Protein AF-A0A948Y7K7-F1 (afdb_monomer)

pLDDT: mean 80.44, std 16.52, range [30.53, 94.19]

Foldseek 3Di:
DPPDDPDDPFKDKDKDFLVRVVPQPCPDPVSVLVVVCVVVVHNDFDDKDWDADPVNGIIMIMTGD

Nearest PDB structures (foldseek):
  6fbl-assembly1_A  TM=3.998E-01  e=4.445E+00  Caenorhabditis elegans
  5fj9-assembly1_O  TM=2.962E-01  e=6.606E+00  Saccharomyces cerevisiae

Structure (mmCIF, N/CA/C/O backbone):
data_AF-A0A948Y7K7-F1
#
_entry.id   AF-A0A948Y7K7-F1
#
loop_
_atom_site.group_PDB
_atom_site.id
_atom_site.type_symbol
_atom_site.label_atom_id
_atom_site.label_alt_id
_atom_site.label_comp_id
_atom_site.label_asym_id
_atom_site.label_entity_id
_atom_site.label_seq_id
_atom_site.pdbx_PDB_ins_code
_atom_site.Cartn_x
_atom_site.Cartn_y
_atom_site.Cartn_z
_atom_site.occupancy
_atom_site.B_iso_or_equiv
_atom_site.auth_seq_id
_atom_site.auth_comp_id
_atom_site.auth_asym_id
_atom_site.auth_atom_id
_atom_site.pdbx_PDB_model_num
ATOM 1 N N . MET A 1 1 ? -15.955 -10.976 -20.129 1.00 32.09 1 MET A N 1
ATOM 2 C CA . MET A 1 1 ? -16.062 -11.501 -18.750 1.00 32.09 1 MET A CA 1
ATOM 3 C C . MET A 1 1 ? -16.060 -10.317 -17.800 1.00 32.09 1 MET A C 1
ATOM 5 O O . MET A 1 1 ? -15.005 -9.731 -17.602 1.00 32.09 1 MET A O 1
ATOM 9 N N . ASN A 1 2 ? -17.222 -9.940 -17.262 1.00 30.53 2 ASN A N 1
ATOM 10 C CA . ASN A 1 2 ? -17.287 -8.982 -16.159 1.00 30.53 2 ASN A CA 1
ATOM 11 C C . ASN A 1 2 ? -16.953 -9.743 -14.880 1.00 30.53 2 ASN A C 1
ATOM 13 O O . ASN A 1 2 ? -17.753 -10.547 -14.408 1.00 30.53 2 ASN A O 1
ATOM 17 N N . LYS A 1 3 ? -15.735 -9.551 -14.371 1.00 30.66 3 LYS A N 1
ATOM 18 C CA . LYS A 1 3 ? -15.386 -10.004 -13.028 1.00 30.66 3 LYS A CA 1
ATOM 19 C C . LYS A 1 3 ? -16.000 -9.002 -12.057 1.00 30.66 3 LYS A C 1
ATOM 21 O O . LYS A 1 3 ? -15.454 -7.920 -11.876 1.00 30.66 3 LYS A O 1
ATOM 26 N N . ASN A 1 4 ? -17.149 -9.352 -11.488 1.00 33.47 4 ASN A N 1
ATOM 27 C CA . ASN A 1 4 ? -17.628 -8.691 -10.282 1.00 33.47 4 ASN A CA 1
ATOM 28 C C . ASN A 1 4 ? -16.638 -9.038 -9.167 1.00 33.47 4 ASN A C 1
ATOM 30 O O . ASN A 1 4 ? -16.498 -10.206 -8.805 1.00 33.47 4 ASN A O 1
ATOM 34 N N . PHE A 1 5 ? -15.899 -8.037 -8.696 1.00 38.34 5 PHE A N 1
ATOM 35 C CA . PHE A 1 5 ? -15.094 -8.155 -7.490 1.00 38.34 5 PHE A CA 1
ATOM 36 C C . PHE A 1 5 ? -16.050 -8.123 -6.300 1.00 38.34 5 PHE A C 1
ATOM 38 O O . PHE A 1 5 ? -16.825 -7.180 -6.156 1.00 38.34 5 PHE A O 1
ATOM 45 N N . VAL A 1 6 ? -16.024 -9.171 -5.479 1.00 42.91 6 VAL A N 1
ATOM 46 C CA . VAL A 1 6 ? -16.632 -9.127 -4.149 1.00 42.91 6 VAL A CA 1
ATOM 47 C C . VAL A 1 6 ? -15.67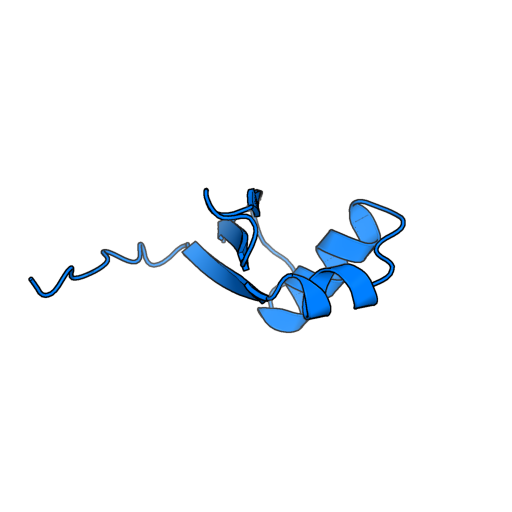5 -8.310 -3.291 1.00 42.91 6 VAL A C 1
ATOM 49 O O . VAL A 1 6 ? -14.611 -8.798 -2.919 1.00 42.91 6 VAL A O 1
ATOM 52 N N . VAL A 1 7 ? -16.012 -7.044 -3.069 1.00 51.44 7 VAL A N 1
ATOM 53 C CA . VAL A 1 7 ? -15.379 -6.216 -2.043 1.00 51.44 7 VAL A CA 1
ATOM 54 C C . VAL A 1 7 ? -16.083 -6.598 -0.745 1.00 51.44 7 VAL A C 1
ATOM 56 O O . VAL A 1 7 ? -17.285 -6.388 -0.628 1.00 51.44 7 VAL A O 1
ATOM 59 N N . ASN A 1 8 ? -15.383 -7.261 0.175 1.00 58.12 8 ASN A N 1
ATOM 60 C CA . ASN A 1 8 ? -15.888 -7.390 1.541 1.00 58.12 8 ASN A CA 1
ATOM 61 C C . ASN A 1 8 ? -15.940 -5.982 2.149 1.00 58.12 8 ASN A C 1
ATOM 63 O O . ASN A 1 8 ? -14.991 -5.224 1.970 1.00 58.12 8 ASN A O 1
ATOM 67 N N . ASP A 1 9 ? -16.996 -5.662 2.899 1.00 66.06 9 ASP A N 1
ATOM 68 C CA . ASP A 1 9 ? -17.233 -4.324 3.479 1.00 66.06 9 ASP A CA 1
ATOM 69 C C . ASP A 1 9 ? -16.118 -3.831 4.434 1.00 66.06 9 ASP A C 1
ATOM 71 O O . ASP A 1 9 ? -16.116 -2.671 4.830 1.00 66.06 9 ASP A O 1
ATOM 75 N N . ASN A 1 10 ? -15.145 -4.688 4.767 1.00 78.56 10 ASN A N 1
ATOM 76 C CA . ASN A 1 10 ? -14.029 -4.405 5.677 1.00 78.56 10 ASN A CA 1
ATOM 77 C C . ASN A 1 10 ? -12.670 -4.304 4.960 1.00 78.56 10 ASN A C 1
ATOM 79 O O . ASN A 1 10 ? -11.625 -4.484 5.586 1.00 78.56 10 ASN A O 1
ATOM 83 N N . GLN A 1 11 ? -12.653 -4.123 3.636 1.00 83.38 11 GLN A N 1
ATOM 84 C CA . GLN A 1 11 ? -11.408 -4.038 2.873 1.00 83.38 11 GLN A CA 1
ATOM 85 C C . GLN A 1 11 ? -11.385 -2.834 1.941 1.00 83.38 11 GLN A C 1
ATOM 87 O O . GLN A 1 11 ? -12.270 -2.655 1.105 1.00 83.38 11 GLN A O 1
ATOM 92 N N . GLU A 1 12 ? -10.298 -2.074 2.021 1.00 84.69 12 GLU A N 1
ATOM 93 C CA . GLU A 1 12 ? -9.966 -1.020 1.071 1.00 84.69 12 GLU A CA 1
ATOM 94 C C . GLU A 1 12 ? -8.734 -1.407 0.253 1.00 84.69 12 GLU A C 1
ATOM 96 O O . GLU A 1 12 ? -7.777 -1.990 0.761 1.00 84.69 12 GLU A O 1
ATOM 101 N N . ILE A 1 13 ? -8.762 -1.108 -1.048 1.00 88.81 13 ILE A N 1
ATOM 102 C CA . ILE A 1 13 ? -7.658 -1.416 -1.961 1.00 88.81 13 ILE A CA 1
ATOM 103 C C . ILE A 1 13 ? -7.153 -0.119 -2.573 1.00 88.81 13 ILE A C 1
ATOM 105 O O . ILE A 1 13 ? -7.864 0.549 -3.326 1.00 88.81 13 ILE A O 1
ATOM 109 N N . LEU A 1 14 ? -5.887 0.187 -2.313 1.00 89.19 14 LEU A N 1
ATOM 110 C CA . LEU A 1 14 ? -5.168 1.276 -2.951 1.00 89.19 14 LEU A CA 1
ATOM 111 C C . LEU A 1 14 ? -4.254 0.715 -4.037 1.00 89.19 14 LEU A C 1
ATOM 113 O O . LEU A 1 14 ? -3.540 -0.268 -3.842 1.00 89.19 14 LEU A O 1
ATOM 117 N N . VAL A 1 15 ? -4.271 1.356 -5.203 1.00 91.12 15 VAL A N 1
ATOM 118 C CA . VAL A 1 15 ? -3.440 0.966 -6.343 1.00 91.12 15 VAL A CA 1
ATOM 119 C C . VAL A 1 1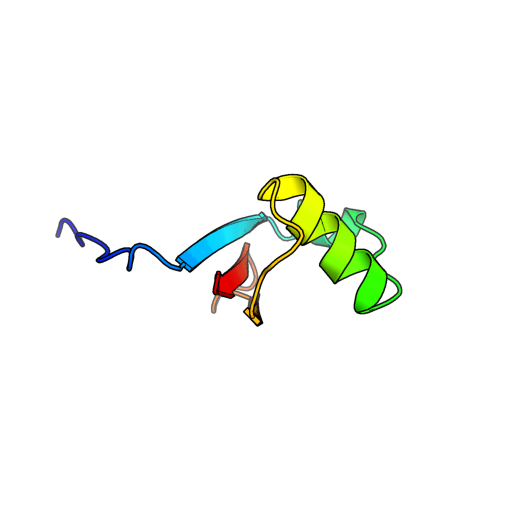5 ? -2.616 2.161 -6.784 1.00 91.12 15 VAL A C 1
ATOM 121 O O . VAL A 1 15 ? -3.152 3.170 -7.237 1.00 91.12 15 VAL A O 1
ATOM 124 N N . PHE A 1 16 ? -1.302 2.009 -6.701 1.00 90.75 16 PHE A N 1
ATOM 125 C CA . PHE A 1 16 ? -0.320 2.998 -7.114 1.00 90.75 16 PHE A CA 1
ATOM 126 C C . PHE A 1 16 ? 0.352 2.526 -8.396 1.00 90.75 16 PHE A C 1
ATOM 128 O O . PHE A 1 16 ? 0.649 1.343 -8.559 1.00 90.75 16 PHE A O 1
ATOM 135 N N . LYS A 1 17 ? 0.648 3.434 -9.322 1.00 91.38 17 LYS A N 1
ATOM 136 C CA . LYS A 1 17 ? 1.610 3.141 -10.392 1.00 91.38 17 LYS A CA 1
ATOM 137 C C . LYS A 1 17 ? 3.018 3.119 -9.801 1.00 91.38 17 LYS A C 1
ATOM 139 O O . LYS A 1 17 ? 3.298 3.865 -8.868 1.00 91.38 17 LYS A O 1
ATOM 144 N N . ALA A 1 18 ? 3.929 2.357 -10.406 1.00 86.50 18 ALA A N 1
ATOM 145 C CA . ALA A 1 18 ? 5.329 2.284 -9.963 1.00 86.50 18 ALA A CA 1
ATOM 146 C C . ALA A 1 18 ? 5.969 3.668 -9.722 1.00 86.50 18 ALA A C 1
ATOM 148 O O . ALA A 1 18 ? 6.502 3.952 -8.659 1.00 86.50 18 ALA A O 1
ATOM 149 N N . ARG A 1 19 ? 5.766 4.600 -10.656 1.00 87.81 19 ARG A N 1
ATOM 150 C CA . ARG A 1 19 ? 6.267 5.982 -10.550 1.00 87.81 19 ARG A CA 1
ATOM 151 C C . ARG A 1 19 ? 5.704 6.806 -9.382 1.00 87.81 19 ARG A C 1
ATOM 153 O O . ARG A 1 19 ? 6.185 7.908 -9.145 1.00 87.81 19 ARG A O 1
ATOM 160 N N . GLU A 1 20 ? 4.582 6.391 -8.798 1.00 88.31 20 GLU A N 1
ATOM 161 C CA . GLU A 1 20 ? 3.942 7.083 -7.673 1.00 88.31 20 GLU A CA 1
ATOM 162 C C . GLU A 1 20 ? 4.538 6.582 -6.362 1.00 88.31 20 GLU A C 1
ATOM 164 O O . GLU A 1 20 ? 4.877 7.403 -5.522 1.00 88.31 20 GLU A O 1
ATOM 169 N N . ILE A 1 21 ? 4.752 5.266 -6.234 1.00 86.38 21 ILE A N 1
ATOM 170 C CA . ILE A 1 21 ? 5.371 4.681 -5.038 1.00 86.38 21 ILE A CA 1
ATOM 171 C C . ILE A 1 21 ? 6.862 5.029 -4.933 1.00 86.38 21 ILE A C 1
ATOM 173 O O . ILE A 1 21 ? 7.335 5.349 -3.853 1.00 86.38 21 ILE A O 1
ATOM 177 N N . GLU A 1 22 ? 7.582 5.088 -6.060 1.00 82.56 22 GLU A N 1
ATOM 178 C CA . GLU A 1 22 ? 8.995 5.509 -6.105 1.00 82.56 22 GLU A CA 1
ATOM 179 C C . GLU A 1 22 ? 9.218 6.952 -5.624 1.00 82.56 22 GLU A C 1
ATOM 181 O O . GLU A 1 22 ? 10.323 7.304 -5.230 1.00 82.56 22 GLU A O 1
ATOM 186 N N . LYS A 1 23 ? 8.181 7.796 -5.668 1.00 84.94 23 LYS A N 1
ATOM 187 C CA . LYS A 1 23 ? 8.248 9.197 -5.231 1.00 84.94 23 LYS A CA 1
ATOM 188 C C . LYS A 1 23 ? 7.872 9.406 -3.773 1.00 84.94 23 LYS A C 1
ATOM 190 O O . LYS A 1 23 ? 8.051 10.515 -3.286 1.00 84.94 23 LYS A O 1
ATOM 195 N N . LEU A 1 24 ? 7.289 8.400 -3.123 1.00 80.31 24 LEU A N 1
ATOM 196 C CA . LEU A 1 24 ? 6.787 8.548 -1.761 1.00 80.31 24 LEU A CA 1
ATOM 197 C C . LEU A 1 24 ? 7.912 8.528 -0.709 1.00 80.31 24 LEU A C 1
ATOM 199 O O . LEU A 1 24 ? 7.601 8.791 0.441 1.00 80.31 24 LEU A O 1
ATOM 203 N N . GLU A 1 25 ? 9.177 8.265 -1.093 1.00 71.31 25 GLU A N 1
ATOM 204 C CA . GLU A 1 25 ? 10.366 8.274 -0.204 1.00 71.31 25 GLU A CA 1
ATOM 205 C C . GLU A 1 25 ? 10.069 7.663 1.178 1.00 71.31 25 GLU A C 1
ATOM 207 O O . GLU A 1 25 ? 10.347 8.236 2.227 1.00 71.31 25 GLU A O 1
ATOM 212 N N . LEU A 1 26 ? 9.412 6.500 1.164 1.00 79.62 26 LEU A N 1
ATOM 213 C CA . LEU A 1 26 ? 8.950 5.822 2.369 1.00 79.62 26 LEU A C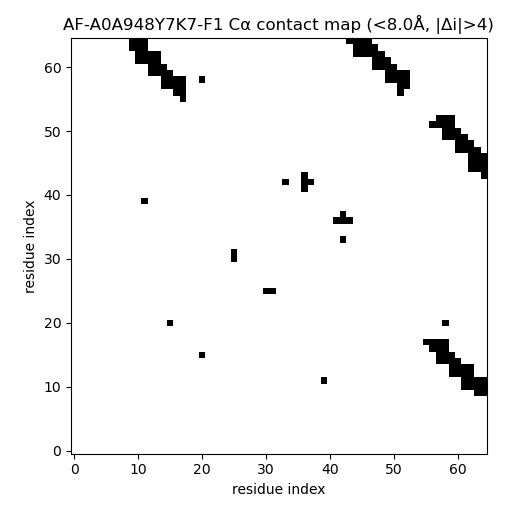A 1
ATOM 214 C C . LEU A 1 26 ? 10.131 5.092 2.999 1.00 79.62 26 LEU A C 1
ATOM 216 O O . LEU A 1 26 ? 10.405 3.931 2.686 1.00 79.62 26 LEU A O 1
ATOM 220 N N . ASP A 1 27 ? 10.845 5.807 3.858 1.00 74.12 27 ASP A N 1
ATOM 221 C CA . ASP A 1 27 ? 12.062 5.320 4.502 1.00 74.12 27 ASP A CA 1
ATOM 222 C C . ASP A 1 27 ? 11.771 4.357 5.665 1.00 74.12 27 ASP A C 1
ATOM 224 O O . ASP A 1 27 ? 12.659 3.620 6.107 1.00 74.12 27 ASP A O 1
ATOM 228 N N . SER A 1 28 ? 10.524 4.314 6.149 1.00 82.31 28 SER A N 1
ATOM 229 C CA . SER A 1 28 ? 10.091 3.397 7.200 1.00 82.31 28 SER A CA 1
ATOM 230 C C . SER A 1 28 ? 8.696 2.809 6.966 1.00 82.31 28 SER A C 1
ATOM 232 O O . SER A 1 28 ? 7.859 3.355 6.247 1.00 82.31 28 SER A O 1
ATOM 234 N N . GLU A 1 29 ? 8.426 1.681 7.628 1.00 83.19 29 GLU A N 1
ATOM 235 C CA . GLU A 1 29 ? 7.092 1.068 7.657 1.00 83.19 29 GLU A CA 1
ATOM 236 C C . GLU A 1 29 ? 6.044 2.007 8.279 1.00 83.19 29 GLU A C 1
ATOM 238 O O . GLU A 1 29 ? 4.887 1.991 7.865 1.00 83.19 29 GLU A O 1
ATOM 243 N N . ASN A 1 30 ? 6.451 2.871 9.218 1.00 85.69 30 ASN A N 1
ATOM 244 C CA . ASN A 1 30 ? 5.564 3.845 9.854 1.00 85.69 30 ASN A CA 1
ATOM 245 C C . ASN A 1 30 ? 5.153 4.960 8.886 1.00 85.69 30 ASN A C 1
ATOM 247 O O . ASN A 1 30 ? 3.968 5.261 8.802 1.00 85.69 30 ASN A O 1
ATOM 251 N N . ASP A 1 31 ? 6.089 5.507 8.104 1.00 87.56 31 ASP A N 1
ATOM 252 C CA . ASP A 1 31 ? 5.771 6.548 7.113 1.00 87.56 31 ASP A CA 1
ATOM 253 C C . ASP A 1 31 ? 4.816 6.006 6.045 1.00 87.56 31 ASP A C 1
ATOM 255 O O . ASP A 1 31 ? 3.874 6.675 5.618 1.00 87.56 31 ASP A O 1
ATOM 259 N N . PHE A 1 32 ? 5.025 4.748 5.642 1.00 87.69 32 PHE A N 1
ATOM 260 C CA . PHE A 1 32 ? 4.113 4.071 4.730 1.00 87.69 32 PHE A CA 1
ATOM 261 C C . PHE A 1 32 ? 2.732 3.882 5.354 1.00 87.69 32 PHE A C 1
ATOM 263 O O . PHE A 1 32 ? 1.724 4.117 4.690 1.00 87.69 32 PHE A O 1
ATOM 270 N N . ARG A 1 33 ? 2.673 3.491 6.629 1.00 87.56 33 ARG A N 1
ATOM 271 C CA . ARG A 1 33 ? 1.415 3.342 7.360 1.00 87.56 33 ARG A CA 1
ATOM 272 C C . ARG A 1 33 ? 0.644 4.663 7.417 1.00 87.56 33 ARG A C 1
ATOM 274 O O . ARG A 1 33 ? -0.537 4.663 7.083 1.00 87.56 33 ARG A O 1
ATOM 281 N N . ASP A 1 34 ? 1.314 5.761 7.753 1.00 88.62 34 ASP A N 1
ATOM 282 C CA . ASP A 1 34 ? 0.719 7.097 7.860 1.00 88.62 34 ASP A CA 1
ATOM 283 C C . ASP A 1 34 ? 0.195 7.611 6.507 1.00 88.62 34 ASP A C 1
ATOM 285 O O . ASP A 1 34 ? -0.924 8.125 6.425 1.00 88.62 34 ASP A O 1
ATOM 289 N N . GLU A 1 35 ? 0.950 7.413 5.420 1.00 89.19 35 GLU A N 1
ATOM 290 C CA . GLU A 1 35 ? 0.505 7.749 4.058 1.00 89.19 35 GLU A CA 1
ATOM 291 C C . GLU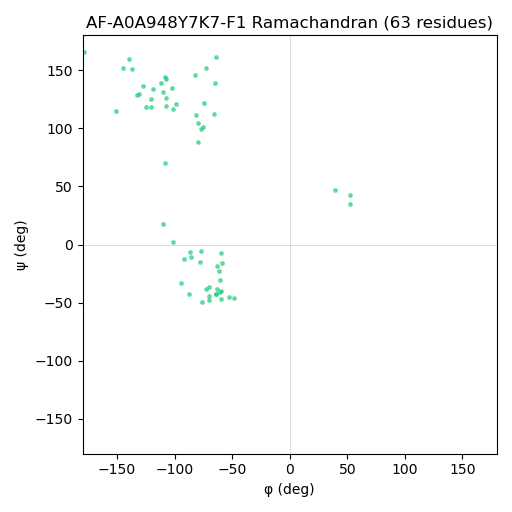 A 1 35 ? -0.765 6.9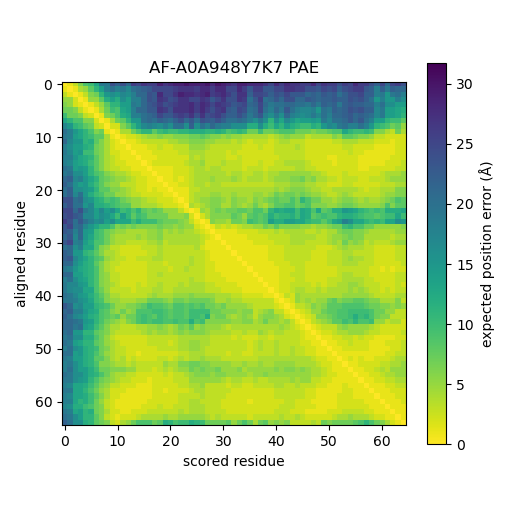73 3.675 1.00 89.19 35 GLU A C 1
ATOM 293 O O . GLU A 1 35 ? -1.682 7.521 3.055 1.00 89.19 35 GLU A O 1
ATOM 298 N N . ILE A 1 36 ? -0.843 5.695 4.051 1.00 88.94 36 ILE A N 1
ATOM 299 C CA . ILE A 1 36 ? -2.011 4.862 3.770 1.00 88.94 36 ILE A CA 1
ATOM 300 C C . ILE A 1 36 ? -3.209 5.299 4.616 1.00 88.94 36 ILE A C 1
ATOM 302 O O . ILE A 1 36 ? -4.268 5.528 4.027 1.00 88.94 36 ILE A O 1
ATOM 306 N N . SER A 1 37 ? -3.041 5.509 5.930 1.00 87.88 37 SER A N 1
ATOM 307 C CA . SER A 1 37 ? -4.084 6.046 6.825 1.00 87.88 37 SER A CA 1
ATOM 308 C C . SER A 1 37 ? -4.671 7.354 6.292 1.00 87.88 37 SER A C 1
ATOM 310 O O . SER A 1 37 ? -5.890 7.516 6.220 1.00 87.88 37 SER A O 1
ATOM 312 N N . SER A 1 38 ? -3.799 8.265 5.844 1.00 87.94 38 SER A N 1
ATOM 313 C CA . SER A 1 38 ? -4.172 9.563 5.276 1.00 87.94 38 SER A CA 1
ATOM 314 C C . SER A 1 38 ? -5.040 9.421 4.020 1.00 87.94 38 SER A C 1
ATOM 316 O O . SER A 1 38 ? -6.037 10.126 3.860 1.00 87.94 38 SER A O 1
ATOM 318 N N . ARG A 1 39 ? -4.719 8.466 3.136 1.00 86.75 39 ARG A N 1
ATOM 319 C CA . ARG A 1 39 ? -5.469 8.244 1.886 1.00 86.75 39 ARG A CA 1
ATOM 320 C C . ARG A 1 39 ? -6.836 7.613 2.087 1.00 86.75 39 ARG A C 1
ATOM 322 O O . ARG A 1 39 ? -7.759 7.968 1.356 1.00 86.75 39 ARG A O 1
ATOM 329 N N . ILE A 1 40 ? -6.949 6.680 3.028 1.00 85.50 40 ILE A N 1
ATOM 330 C CA . ILE A 1 40 ? -8.224 6.024 3.355 1.00 85.50 40 ILE A CA 1
ATOM 331 C C . ILE A 1 40 ? -9.035 6.826 4.383 1.00 85.50 40 ILE A C 1
ATOM 333 O O . ILE A 1 40 ? -10.185 6.498 4.659 1.00 85.50 40 ILE A O 1
ATOM 337 N N . ASN A 1 41 ? -8.452 7.896 4.939 1.00 85.44 41 ASN A N 1
ATOM 338 C CA . ASN A 1 41 ? -9.039 8.708 6.004 1.00 85.44 41 ASN A CA 1
ATOM 339 C C . ASN A 1 41 ? -9.484 7.844 7.204 1.00 85.44 41 ASN A C 1
ATOM 341 O O . ASN A 1 41 ? -10.582 8.009 7.744 1.00 85.44 41 ASN A O 1
ATOM 345 N N . ASN A 1 42 ? -8.636 6.885 7.582 1.00 79.62 42 ASN A N 1
ATOM 346 C CA . ASN A 1 42 ? -8.886 5.946 8.668 1.00 79.62 42 ASN A CA 1
ATOM 347 C C . ASN A 1 42 ? -7.569 5.507 9.320 1.00 79.62 42 ASN A C 1
ATOM 349 O O . ASN A 1 42 ? -6.764 4.807 8.710 1.00 79.62 42 ASN A O 1
ATOM 353 N N . ASP A 1 43 ? -7.392 5.878 10.586 1.00 78.75 43 ASP A N 1
ATOM 354 C CA . ASP A 1 43 ? -6.214 5.518 11.383 1.00 78.75 43 ASP A CA 1
ATOM 355 C C . ASP A 1 43 ? -6.351 4.142 12.068 1.00 78.75 43 ASP A C 1
ATOM 357 O O . ASP A 1 43 ? -5.386 3.603 12.609 1.00 78.75 43 ASP A O 1
ATOM 361 N N .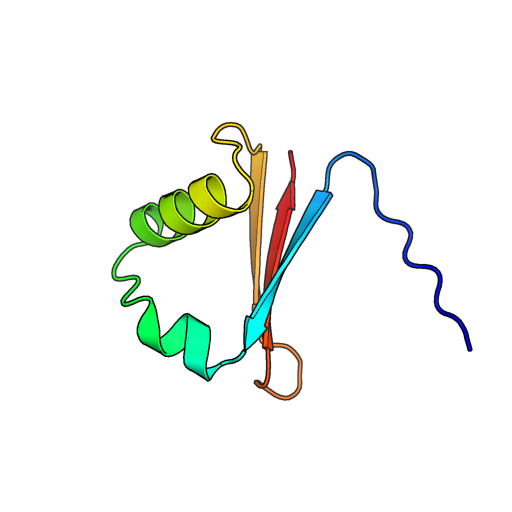 ASN A 1 44 ? -7.551 3.554 12.048 1.00 78.81 44 ASN A N 1
ATOM 362 C CA . ASN A 1 44 ? -7.892 2.313 12.738 1.00 78.81 44 ASN A CA 1
ATOM 363 C C . ASN A 1 44 ? -8.068 1.160 11.743 1.00 78.81 44 ASN A C 1
ATOM 365 O O . ASN A 1 44 ? -9.181 0.679 11.542 1.00 78.81 44 ASN A O 1
ATOM 369 N N . PHE A 1 45 ? -6.973 0.699 11.141 1.00 79.56 45 PHE A N 1
ATOM 370 C CA . PHE A 1 45 ? -6.962 -0.554 10.383 1.00 79.56 45 PHE A CA 1
ATOM 371 C C . PHE A 1 45 ? -6.189 -1.655 11.109 1.00 79.56 45 PHE A C 1
ATOM 373 O O . PHE A 1 45 ? -5.176 -1.412 11.777 1.00 79.56 45 PHE A O 1
ATOM 380 N N . ILE A 1 46 ? -6.691 -2.878 10.961 1.00 80.62 46 ILE A N 1
ATOM 381 C CA . ILE A 1 46 ? -6.215 -4.087 11.634 1.00 80.62 46 ILE A CA 1
ATOM 382 C C . ILE A 1 46 ? -4.923 -4.575 10.981 1.00 80.62 46 ILE A C 1
ATOM 384 O O . ILE A 1 46 ? -3.935 -4.828 11.667 1.00 80.62 46 ILE A O 1
ATOM 388 N N . GLU A 1 47 ? -4.927 -4.685 9.653 1.00 85.12 47 GLU A N 1
ATOM 389 C CA . GLU A 1 47 ? -3.840 -5.284 8.881 1.00 85.12 47 GLU A CA 1
ATOM 390 C C . GLU A 1 47 ? -3.638 -4.574 7.542 1.00 85.12 47 GLU A C 1
ATOM 392 O O . GLU A 1 47 ? -4.570 -4.027 6.948 1.00 85.12 47 GLU A O 1
ATOM 397 N N . LEU A 1 48 ? -2.397 -4.620 7.059 1.00 87.69 48 LEU A N 1
ATOM 398 C CA . LEU A 1 48 ? -1.997 -4.069 5.775 1.00 87.69 48 LEU A CA 1
ATOM 399 C C . LEU A 1 48 ? -1.147 -5.093 5.029 1.00 87.69 48 LEU A C 1
ATOM 401 O O . LEU A 1 48 ? -0.156 -5.602 5.549 1.00 87.69 48 LEU A O 1
ATOM 405 N N . TYR A 1 49 ? -1.527 -5.356 3.785 1.00 89.31 49 TYR A N 1
ATOM 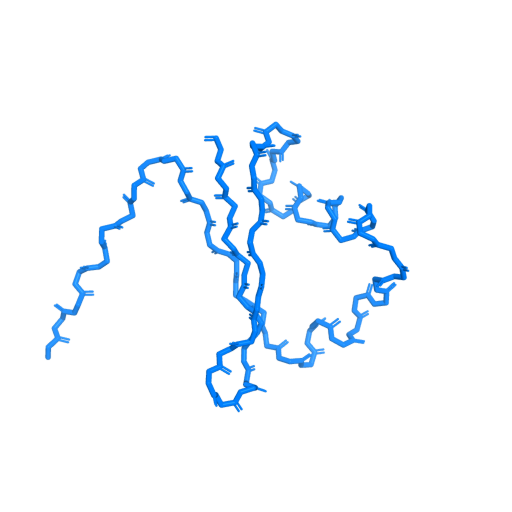406 C CA . TYR A 1 49 ? -0.785 -6.206 2.866 1.00 89.31 49 TYR A CA 1
ATOM 407 C C . TYR A 1 49 ? -0.378 -5.384 1.657 1.00 89.31 49 TYR A C 1
ATOM 409 O O . TYR A 1 49 ? -1.205 -4.674 1.086 1.00 89.31 49 TYR A O 1
ATOM 417 N N . SER A 1 50 ? 0.872 -5.497 1.228 1.00 90.69 50 SER A N 1
ATOM 418 C CA . SER A 1 50 ? 1.348 -4.771 0.058 1.00 90.69 50 SER A CA 1
ATOM 419 C C . SER A 1 50 ? 2.210 -5.633 -0.852 1.00 90.69 50 SER A C 1
ATOM 421 O O . SER A 1 50 ? 2.854 -6.595 -0.430 1.00 90.69 50 SER A O 1
ATOM 423 N N . GLY A 1 51 ? 2.195 -5.306 -2.141 1.00 91.12 51 GLY A N 1
ATOM 424 C CA . GLY A 1 51 ? 2.984 -6.028 -3.125 1.00 91.12 51 GLY A CA 1
ATOM 425 C C . GLY A 1 51 ? 2.841 -5.483 -4.536 1.00 91.12 51 GLY A C 1
ATOM 426 O O . GLY A 1 51 ? 1.934 -4.717 -4.856 1.00 91.12 51 GLY A O 1
ATOM 427 N N . TRP A 1 52 ? 3.757 -5.907 -5.398 1.00 94.19 52 TRP A N 1
ATOM 428 C CA . TRP A 1 52 ? 3.714 -5.592 -6.820 1.00 94.19 52 TRP A CA 1
ATOM 429 C C . TRP A 1 52 ? 2.779 -6.542 -7.565 1.00 94.19 52 TRP A C 1
ATOM 431 O O . TRP A 1 52 ? 2.699 -7.733 -7.257 1.00 94.19 52 TRP A O 1
ATOM 441 N N . ASP A 1 53 ? 2.098 -6.037 -8.593 1.00 93.50 53 ASP A N 1
ATOM 442 C CA . ASP A 1 53 ? 1.464 -6.918 -9.567 1.00 93.50 53 ASP A CA 1
ATOM 443 C C . ASP A 1 53 ? 2.526 -7.728 -10.330 1.00 93.50 53 ASP A C 1
ATOM 445 O O . ASP A 1 53 ? 3.691 -7.347 -10.421 1.00 93.50 53 ASP A O 1
ATOM 449 N N . TYR A 1 54 ? 2.121 -8.831 -10.960 1.00 92.56 54 TYR A N 1
ATOM 450 C CA . TYR A 1 54 ? 3.048 -9.736 -11.654 1.00 92.56 54 TYR A CA 1
ATOM 451 C C . TYR A 1 54 ? 3.869 -9.087 -12.788 1.00 92.56 54 TYR A C 1
ATOM 453 O O . TYR A 1 54 ? 4.834 -9.686 -13.260 1.00 92.56 54 TYR A O 1
ATOM 461 N N . LYS A 1 55 ? 3.478 -7.897 -13.271 1.00 93.94 55 LYS A N 1
ATOM 462 C CA . LYS A 1 55 ? 4.216 -7.125 -14.285 1.00 93.94 55 LYS A CA 1
ATOM 463 C C . LYS A 1 55 ? 5.034 -5.972 -13.702 1.00 93.94 55 LYS A C 1
ATOM 465 O O . LYS A 1 55 ? 5.626 -5.241 -14.495 1.00 93.94 55 LYS A O 1
ATOM 470 N N . ASN A 1 56 ? 5.057 -5.789 -12.382 1.00 89.19 56 ASN A N 1
ATOM 471 C CA . ASN A 1 56 ? 5.714 -4.673 -11.691 1.00 89.19 56 ASN A CA 1
ATOM 472 C C . ASN A 1 56 ? 5.299 -3.291 -12.234 1.00 89.19 56 ASN A C 1
ATOM 474 O O . ASN A 1 56 ? 6.102 -2.368 -12.341 1.00 89.19 56 ASN A O 1
ATOM 478 N N . LYS A 1 57 ? 4.039 -3.152 -12.649 1.00 92.06 57 LYS A N 1
ATOM 479 C CA . LYS A 1 57 ? 3.440 -1.894 -13.116 1.00 92.06 57 LYS A CA 1
ATOM 480 C C . LYS A 1 57 ? 2.706 -1.166 -12.000 1.00 92.06 57 LYS A C 1
ATOM 482 O O . LYS A 1 57 ? 2.664 0.068 -12.006 1.00 92.06 57 LYS A O 1
ATOM 487 N N . TYR A 1 58 ? 2.120 -1.927 -11.087 1.00 92.62 58 TYR A N 1
ATOM 488 C CA . TYR A 1 58 ? 1.295 -1.430 -10.007 1.00 92.62 58 TYR A CA 1
ATOM 489 C C . TYR A 1 58 ? 1.783 -1.969 -8.676 1.00 92.62 58 TYR A C 1
ATOM 491 O O . TYR A 1 58 ? 2.067 -3.158 -8.547 1.00 92.62 58 TYR A O 1
ATOM 499 N N . TYR A 1 59 ? 1.824 -1.085 -7.694 1.00 92.06 59 TYR A N 1
ATOM 500 C CA . TYR A 1 59 ? 1.974 -1.436 -6.298 1.00 92.06 59 TYR A CA 1
ATOM 501 C C . TYR A 1 59 ? 0.586 -1.411 -5.665 1.00 92.06 59 TYR A C 1
ATOM 503 O O . TYR A 1 59 ? -0.132 -0.413 -5.755 1.00 92.06 59 TYR A O 1
ATOM 511 N N . ILE A 1 60 ? 0.172 -2.544 -5.119 1.00 91.94 60 ILE A N 1
ATOM 512 C CA . ILE A 1 60 ? -1.170 -2.771 -4.597 1.00 91.94 60 ILE A CA 1
ATOM 513 C C . ILE A 1 60 ? -1.058 -2.856 -3.086 1.00 91.94 60 ILE A C 1
ATOM 515 O O . ILE A 1 60 ? -0.220 -3.594 -2.570 1.00 91.94 60 ILE A O 1
ATOM 519 N N . VAL A 1 61 ? -1.924 -2.120 -2.401 1.00 91.56 61 VAL A N 1
ATOM 520 C CA . VAL A 1 61 ? -2.064 -2.157 -0.951 1.00 91.56 61 VAL A CA 1
ATOM 521 C C . VAL A 1 61 ? -3.489 -2.569 -0.629 1.00 91.56 61 VAL A C 1
ATOM 523 O O . VAL A 1 61 ? -4.438 -1.957 -1.114 1.00 91.56 61 VAL A O 1
ATOM 526 N N . VAL A 1 62 ? -3.628 -3.623 0.162 1.00 90.38 62 VAL A N 1
ATOM 527 C CA . VAL A 1 62 ? -4.900 -4.090 0.706 1.00 90.38 62 VAL A CA 1
ATOM 528 C C . VAL A 1 62 ? -4.903 -3.746 2.185 1.00 90.38 62 VAL A C 1
ATOM 530 O O . VAL A 1 62 ? -4.041 -4.208 2.932 1.00 90.38 62 VAL A O 1
ATOM 533 N N . VAL A 1 63 ? -5.866 -2.930 2.587 1.00 89.06 63 VAL A N 1
ATOM 534 C CA . VAL A 1 63 ? -6.066 -2.495 3.964 1.00 89.06 63 VAL A CA 1
ATOM 535 C C . VAL A 1 63 ? -7.297 -3.195 4.509 1.00 89.06 63 VAL A C 1
ATOM 537 O O . VAL A 1 63 ? -8.365 -3.137 3.900 1.00 89.06 63 VAL A O 1
ATOM 540 N N . GLN A 1 64 ? -7.144 -3.865 5.644 1.00 86.19 64 GLN A N 1
ATOM 541 C CA . GLN A 1 64 ? -8.247 -4.488 6.357 1.00 86.19 64 GLN A CA 1
ATOM 542 C C . GLN A 1 64 ? -8.653 -3.605 7.535 1.00 86.19 64 GLN A C 1
ATOM 544 O O . GLN A 1 64 ? -7.852 -3.391 8.447 1.00 86.19 64 GLN A O 1
ATOM 549 N N . ILE A 1 65 ? -9.884 -3.099 7.485 1.00 80.44 65 ILE A N 1
ATOM 550 C CA . ILE A 1 65 ? -10.492 -2.235 8.507 1.00 80.44 65 ILE A CA 1
ATOM 551 C C . ILE A 1 65 ? -11.104 -3.087 9.618 1.00 80.44 65 ILE A C 1
ATOM 553 O O . ILE A 1 65 ? -11.723 -4.133 9.304 1.00 80.44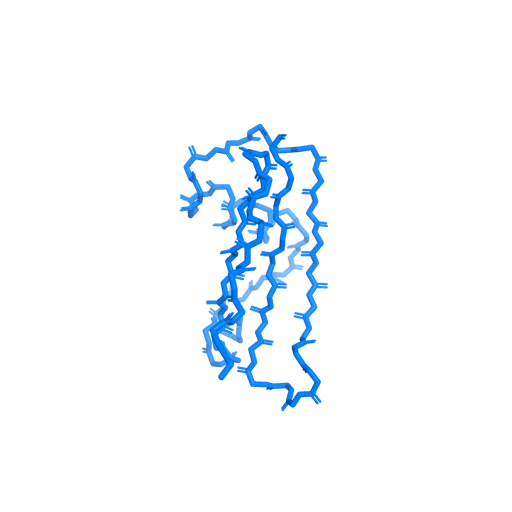 65 ILE A O 1
#

Radius of gyration: 12.66 Å; Cα contacts (8 Å, |Δi|>4): 73; chains: 1; bounding box: 30×21×32 Å

Sequence (65 aa):
MNKNFVVNDNQEILVFKAREIEKLELDSENDFRDEISSRINNDNFIELYSGWDYKNKYYIVVVQI

Second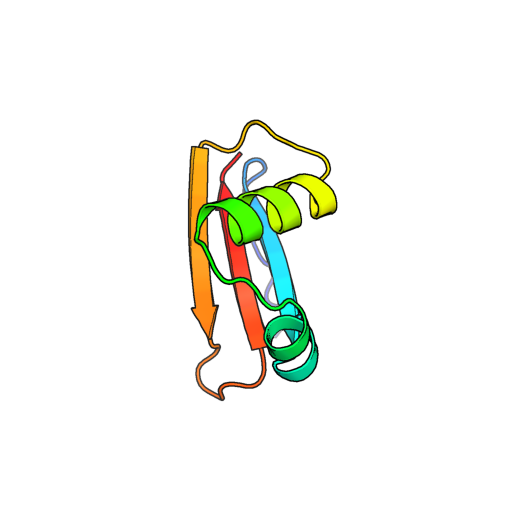ary structure (DSSP, 8-state):
--------TTEEEEEEEHHHHTTS---SHHHHHHHHHHHHT-S--SEEEEEE-TTSSEEEEEEE-

Mean predicted aligned error: 7.04 Å

Solvent-accessible surface area (backbone atoms only — not comparable to full-atom values): 4048 Å² total; per-residue (Å²): 132,86,78,80,76,85,73,57,97,47,56,49,78,49,78,36,46,45,81,55,60,73,67,60,73,61,86,43,74,64,56,46,48,51,55,49,22,64,73,71,73,47,86,76,56,80,50,78,47,74,48,65,46,99,80,65,54,33,39,39,35,43,37,33,84